Protein AF-A0A161MFW5-F1 (afdb_monomer_lite)

Sequence (127 aa):
MKNCLAMNVCDRYAILRLLCLLSITQDGLLQDELQKLKIQFLHMYGYQHLPLFYKLERSGLCTEQANLITTEVKGSHLANKVVQAVPLPTRRSAFNCFAQKLKLFPYISDDYELKNPKDMGYVFSGS

Secondary structure (DSSP, 8-state):
-HHHHHHT-S-HHHHHHHHHHHHHHTTSB-HHHHHHHHHHHHHHH-GGGHHHHHHHHHTTSS-B---TT----TT----S---S---------HHHHHHHHTT-S----TT--TTS-SSGGGGGTT-

Radius of gyration: 19.3 Å; chains: 1; bounding box: 40×40×56 Å

Structure (mmCIF, N/CA/C/O backbone):
data_AF-A0A161MFW5-F1
#
_entry.id   AF-A0A161MFW5-F1
#
loop_
_atom_site.group_PDB
_atom_site.id
_atom_site.type_symbol
_atom_site.label_atom_id
_atom_site.label_alt_id
_atom_site.label_comp_id
_atom_site.label_asym_id
_atom_site.label_entity_id
_atom_site.label_seq_id
_atom_site.pdbx_PDB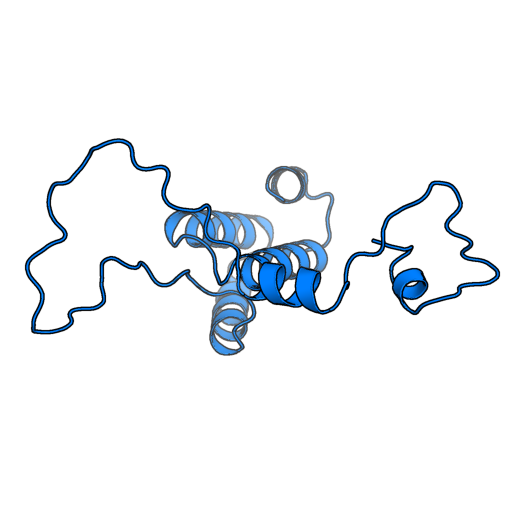_ins_code
_atom_site.Cartn_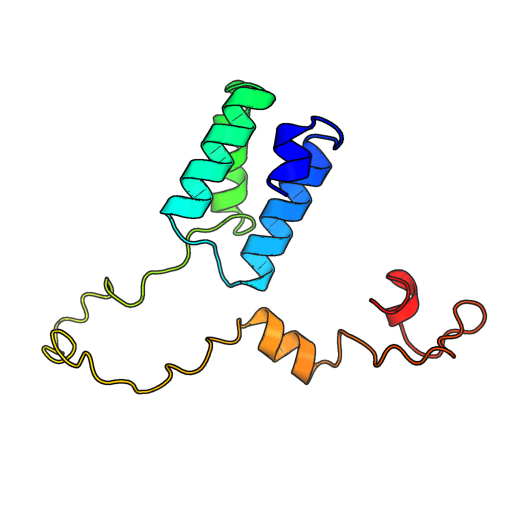x
_atom_site.Cartn_y
_atom_site.Cartn_z
_atom_site.occupancy
_atom_site.B_iso_or_equiv
_atom_site.auth_seq_id
_atom_site.auth_comp_id
_atom_site.auth_asym_id
_atom_site.auth_atom_id
_atom_site.pdbx_PDB_model_num
ATOM 1 N N . MET A 1 1 ? 8.980 7.702 2.830 1.00 57.81 1 MET A N 1
ATOM 2 C CA . MET A 1 1 ? 7.679 8.411 2.888 1.00 57.81 1 MET A CA 1
ATOM 3 C C . MET A 1 1 ? 7.750 9.747 3.628 1.00 57.81 1 MET A C 1
ATOM 5 O O . MET A 1 1 ? 7.474 10.752 2.992 1.00 57.81 1 MET A O 1
ATOM 9 N N . LYS A 1 2 ? 8.157 9.797 4.911 1.00 62.41 2 LYS A N 1
ATOM 10 C CA . LYS A 1 2 ? 8.265 11.058 5.683 1.00 62.41 2 LYS A CA 1
ATOM 11 C C . LYS A 1 2 ? 9.154 12.116 5.001 1.00 62.41 2 LYS A C 1
ATOM 13 O O . LYS A 1 2 ? 8.740 13.257 4.875 1.00 62.41 2 LYS A O 1
ATOM 18 N N . ASN A 1 3 ? 10.303 11.710 4.451 1.00 61.53 3 ASN A N 1
ATOM 19 C CA . ASN A 1 3 ? 11.192 12.617 3.708 1.00 61.53 3 ASN A CA 1
ATOM 20 C C . ASN A 1 3 ? 10.595 13.074 2.363 1.00 61.53 3 ASN A C 1
ATOM 22 O O . ASN A 1 3 ? 10.744 14.227 1.989 1.00 61.53 3 ASN A O 1
ATOM 26 N N . CYS A 1 4 ? 9.859 12.205 1.662 1.00 59.84 4 CYS A N 1
ATOM 27 C CA . CYS A 1 4 ? 9.176 12.566 0.414 1.00 59.84 4 CYS A CA 1
ATOM 28 C C . CYS A 1 4 ? 8.064 13.597 0.648 1.00 59.84 4 CYS A C 1
ATOM 30 O O . CYS A 1 4 ? 7.943 14.550 -0.115 1.00 59.84 4 CYS A O 1
ATOM 32 N N . LEU A 1 5 ? 7.289 13.407 1.725 1.00 60.44 5 LEU A N 1
ATOM 33 C CA . LEU A 1 5 ? 6.281 14.358 2.197 1.00 60.44 5 LEU A CA 1
ATOM 34 C C . LEU A 1 5 ? 6.919 15.685 2.618 1.00 60.44 5 LEU A C 1
ATOM 36 O O . LEU A 1 5 ? 6.394 16.732 2.275 1.00 60.44 5 LEU A O 1
ATOM 40 N N . ALA A 1 6 ? 8.051 15.654 3.325 1.00 60.84 6 ALA A N 1
ATOM 41 C CA . ALA A 1 6 ? 8.725 16.862 3.799 1.00 60.84 6 ALA A CA 1
ATOM 42 C C . ALA A 1 6 ? 9.396 17.669 2.676 1.00 60.84 6 ALA A C 1
ATOM 44 O O . ALA A 1 6 ? 9.455 18.891 2.756 1.00 60.84 6 ALA A O 1
ATOM 45 N N . MET A 1 7 ? 9.897 17.004 1.632 1.00 60.78 7 MET A N 1
ATOM 46 C CA . MET A 1 7 ? 10.634 17.667 0.552 1.00 60.78 7 MET A CA 1
ATOM 47 C C . MET A 1 7 ? 9.759 18.063 -0.649 1.00 60.78 7 MET A C 1
ATOM 49 O O . MET A 1 7 ? 10.268 18.682 -1.576 1.00 60.78 7 MET A O 1
ATOM 53 N N . ASN A 1 8 ? 8.466 17.710 -0.661 1.00 61.94 8 ASN A N 1
ATOM 54 C CA . ASN A 1 8 ? 7.540 17.938 -1.785 1.00 61.94 8 ASN A CA 1
ATOM 55 C C . ASN A 1 8 ? 8.062 17.418 -3.148 1.00 61.94 8 ASN A C 1
ATOM 57 O O . ASN A 1 8 ? 7.701 17.914 -4.210 1.00 61.94 8 ASN A O 1
ATOM 61 N N . VAL A 1 9 ? 8.943 16.413 -3.119 1.00 63.19 9 VAL A N 1
ATOM 62 C CA . VAL A 1 9 ? 9.601 15.862 -4.320 1.00 63.19 9 VAL A CA 1
ATOM 63 C C . VAL A 1 9 ? 8.702 14.845 -5.032 1.00 63.19 9 VAL A C 1
ATOM 65 O O . VAL A 1 9 ? 8.909 14.537 -6.201 1.00 63.19 9 VAL A O 1
ATOM 68 N N . CYS A 1 10 ? 7.694 14.306 -4.341 1.00 66.06 10 CYS A N 1
ATOM 69 C CA . CYS A 1 10 ? 6.831 13.258 -4.873 1.00 66.06 10 CYS A CA 1
ATOM 70 C C . CYS A 1 10 ? 5.417 13.767 -5.154 1.00 66.06 10 CYS A C 1
ATOM 72 O O . CYS A 1 10 ? 4.823 14.474 -4.342 1.00 66.06 10 CYS A O 1
ATOM 74 N N . ASP A 1 11 ? 4.857 13.318 -6.277 1.00 83.94 11 ASP A N 1
ATOM 75 C CA . ASP A 1 11 ? 3.447 13.503 -6.610 1.00 83.94 11 ASP A CA 1
ATOM 76 C C . ASP A 1 11 ? 2.537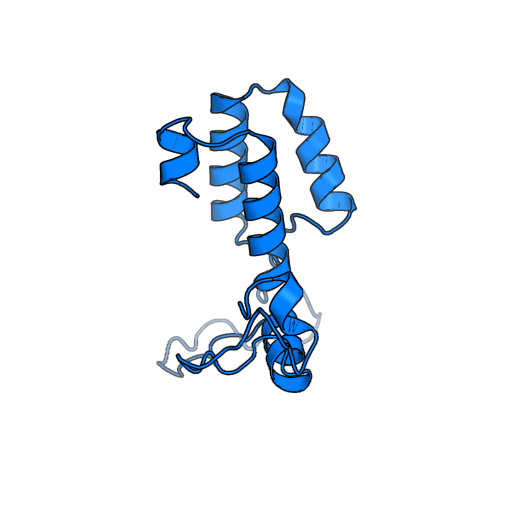 12.970 -5.484 1.00 83.94 11 ASP A C 1
ATOM 78 O O . ASP A 1 11 ? 2.798 11.920 -4.880 1.00 83.94 11 ASP A O 1
ATOM 82 N N . ARG A 1 12 ? 1.431 13.674 -5.222 1.00 86.00 12 ARG A N 1
ATOM 83 C CA . ARG A 1 12 ? 0.450 13.331 -4.180 1.00 86.00 12 ARG A CA 1
ATOM 84 C C . ARG A 1 12 ? -0.049 11.893 -4.323 1.00 86.00 12 ARG A C 1
ATOM 86 O O . ARG A 1 12 ? -0.238 11.197 -3.326 1.00 86.00 12 ARG A O 1
ATOM 93 N N . TYR A 1 13 ? -0.221 11.418 -5.558 1.00 89.69 13 TYR A N 1
ATOM 94 C CA . TYR A 1 13 ? -0.673 10.055 -5.824 1.00 89.69 13 TYR A CA 1
ATOM 95 C C . TYR A 1 13 ? 0.408 9.019 -5.527 1.00 89.69 13 TYR A C 1
ATOM 97 O O . TYR A 1 13 ? 0.083 7.936 -5.045 1.00 89.69 13 TYR A O 1
ATOM 105 N N . ALA A 1 14 ? 1.686 9.339 -5.745 1.00 90.38 14 ALA A N 1
ATOM 106 C CA . ALA A 1 14 ? 2.786 8.457 -5.367 1.00 90.38 14 ALA A CA 1
ATOM 107 C C . ALA A 1 14 ? 2.819 8.251 -3.846 1.00 90.38 14 ALA A C 1
ATOM 109 O O . ALA A 1 14 ? 2.946 7.123 -3.372 1.00 90.38 14 ALA A O 1
ATOM 110 N N . ILE A 1 15 ? 2.608 9.318 -3.075 1.00 90.25 15 ILE A N 1
ATOM 111 C CA . ILE A 1 15 ? 2.547 9.247 -1.611 1.00 90.25 15 ILE A CA 1
ATOM 112 C C . ILE A 1 15 ? 1.350 8.412 -1.151 1.00 90.25 15 ILE A C 1
ATOM 114 O O . ILE A 1 15 ? 1.513 7.538 -0.303 1.00 90.25 15 ILE A O 1
ATOM 118 N N . LEU A 1 16 ? 0.165 8.621 -1.732 1.00 92.06 16 LEU A N 1
ATOM 119 C CA . LEU A 1 16 ? -1.019 7.814 -1.415 1.00 92.06 16 LEU A CA 1
ATOM 120 C C . LEU A 1 16 ? -0.824 6.335 -1.768 1.00 92.06 16 LEU A C 1
ATOM 122 O O . LEU A 1 16 ? -1.226 5.468 -0.997 1.00 92.06 16 LEU A O 1
ATOM 126 N N . ARG A 1 17 ? -0.178 6.028 -2.897 1.00 93.31 17 ARG A N 1
ATOM 127 C CA . ARG A 1 17 ? 0.141 4.646 -3.290 1.00 93.31 17 ARG A CA 1
ATOM 128 C C . ARG A 1 17 ? 1.107 3.994 -2.310 1.00 93.31 17 ARG A C 1
ATOM 130 O O . ARG A 1 17 ? 0.861 2.865 -1.904 1.00 93.31 17 ARG A O 1
ATOM 137 N N . LEU A 1 18 ? 2.156 4.704 -1.895 1.00 91.62 18 LEU A N 1
ATOM 138 C CA . LEU A 1 18 ? 3.098 4.220 -0.882 1.00 91.62 18 LEU A CA 1
ATOM 139 C C . LEU A 1 18 ? 2.413 3.994 0.466 1.00 91.62 18 LEU A C 1
ATOM 141 O O . LEU A 1 18 ? 2.687 2.996 1.125 1.00 91.62 18 LEU A O 1
ATOM 145 N N . LEU A 1 19 ? 1.498 4.886 0.849 1.00 92.00 19 LEU A N 1
ATOM 146 C CA . LEU A 1 19 ? 0.691 4.728 2.053 1.00 92.00 19 LEU A CA 1
ATOM 147 C C . LEU A 1 19 ? -0.151 3.453 2.005 1.00 92.00 19 LEU A C 1
ATOM 149 O O . LEU A 1 19 ? -0.106 2.641 2.926 1.00 92.00 19 LEU A O 1
ATOM 153 N N . CYS A 1 20 ? -0.905 3.274 0.922 1.00 94.50 20 CYS A N 1
ATOM 154 C CA . CYS A 1 20 ? -1.780 2.118 0.775 1.00 94.50 20 CYS A CA 1
ATOM 155 C C . CYS A 1 20 ? -0.969 0.820 0.703 1.00 94.50 20 CYS A C 1
ATOM 157 O O . CYS A 1 20 ? -1.314 -0.160 1.352 1.00 94.50 20 CYS A O 1
ATOM 159 N N . LEU A 1 21 ? 0.151 0.823 -0.026 1.00 93.19 21 LEU A N 1
ATOM 160 C CA . LEU A 1 21 ? 1.059 -0.319 -0.097 1.00 93.19 21 LEU A CA 1
ATOM 161 C C . LEU A 1 21 ? 1.600 -0.689 1.291 1.00 93.19 21 LEU A C 1
ATOM 163 O O . LEU A 1 21 ? 1.583 -1.860 1.662 1.00 93.19 21 LEU A O 1
ATOM 167 N N . LEU A 1 22 ? 2.031 0.296 2.082 1.00 91.31 22 LEU A N 1
ATOM 168 C CA . LEU A 1 22 ? 2.489 0.060 3.450 1.00 91.31 22 LEU A CA 1
ATOM 169 C C . LEU A 1 22 ? 1.376 -0.545 4.317 1.00 91.31 22 LEU A C 1
ATOM 171 O O . LEU A 1 22 ? 1.601 -1.550 4.981 1.00 91.31 22 LEU A O 1
ATOM 175 N N . SER A 1 23 ? 0.168 0.020 4.260 1.00 92.75 23 SER A N 1
ATOM 176 C CA . SER A 1 23 ? -0.984 -0.485 5.014 1.00 92.75 23 SER A CA 1
ATOM 177 C C . SER A 1 23 ? -1.333 -1.928 4.628 1.00 92.75 23 SER A C 1
ATOM 179 O O . SER A 1 23 ? -1.465 -2.779 5.503 1.00 92.75 23 SER A O 1
ATOM 181 N N . ILE A 1 24 ? -1.397 -2.243 3.332 1.00 92.06 24 ILE A N 1
ATOM 182 C CA . ILE A 1 24 ? -1.705 -3.594 2.833 1.00 92.06 24 ILE A CA 1
ATOM 183 C C . ILE A 1 24 ? -0.626 -4.602 3.243 1.00 92.06 24 ILE A C 1
ATOM 185 O O . ILE A 1 24 ? -0.936 -5.711 3.671 1.00 92.06 24 ILE A O 1
ATOM 189 N N . THR A 1 25 ? 0.650 -4.232 3.136 1.00 91.06 25 THR A N 1
ATOM 190 C CA . THR A 1 25 ? 1.761 -5.142 3.451 1.00 91.06 25 THR A CA 1
ATOM 191 C C . THR A 1 25 ? 1.939 -5.392 4.950 1.00 91.06 25 THR A C 1
ATOM 193 O O . THR A 1 25 ? 2.616 -6.355 5.310 1.00 91.06 25 THR A O 1
ATOM 196 N N . GLN A 1 26 ? 1.329 -4.582 5.823 1.00 89.56 26 GLN A N 1
ATOM 197 C CA . GLN A 1 26 ? 1.448 -4.662 7.288 1.00 89.56 26 GLN A CA 1
ATOM 198 C C . GLN A 1 26 ? 0.142 -5.040 8.015 1.00 89.56 26 GLN A C 1
ATOM 200 O O . GLN A 1 26 ? 0.112 -5.061 9.246 1.00 89.56 26 GLN A O 1
ATOM 205 N N . ASP A 1 27 ? -0.914 -5.398 7.276 1.00 89.88 27 ASP A N 1
ATOM 206 C CA . ASP A 1 27 ? -2.265 -5.637 7.811 1.00 89.88 27 ASP A CA 1
ATOM 207 C C . ASP A 1 27 ? -2.813 -4.428 8.603 1.00 89.88 27 ASP A C 1
ATOM 209 O O . ASP A 1 27 ? -3.364 -4.568 9.700 1.00 89.88 27 ASP A O 1
ATOM 213 N N . GLY A 1 28 ? -2.624 -3.230 8.050 1.00 90.12 28 GLY A N 1
ATOM 214 C CA . GLY A 1 28 ? -2.993 -1.955 8.660 1.00 90.12 28 GLY A CA 1
ATOM 215 C C . GLY A 1 28 ? -1.814 -1.217 9.300 1.00 90.12 28 GLY A C 1
ATOM 216 O O . GLY A 1 28 ? -0.719 -1.752 9.454 1.00 90.12 28 GLY A O 1
ATOM 217 N N . LEU A 1 29 ? -2.047 0.045 9.662 1.00 89.75 29 LEU A N 1
ATOM 218 C CA . LEU A 1 29 ? -1.086 0.914 10.349 1.00 89.75 29 LEU A CA 1
ATOM 219 C C . LEU A 1 29 ? -1.525 1.190 11.784 1.00 89.75 29 LEU A C 1
ATOM 221 O O . LEU A 1 29 ? -2.719 1.234 12.074 1.00 89.75 29 LEU A O 1
ATOM 225 N N . LEU A 1 30 ? -0.570 1.447 12.676 1.00 89.81 30 LEU A N 1
ATOM 226 C CA . LEU A 1 30 ? -0.887 1.920 14.022 1.00 89.81 30 LEU A CA 1
ATOM 227 C C . LEU A 1 30 ? -1.676 3.234 13.944 1.00 89.81 30 LEU A C 1
ATOM 229 O O . LEU A 1 30 ? -1.336 4.119 13.155 1.00 89.81 30 LEU A O 1
ATOM 233 N N . GLN A 1 31 ? -2.703 3.371 14.785 1.00 87.88 31 GLN A N 1
ATOM 234 C CA . GLN A 1 31 ? -3.603 4.530 14.794 1.00 87.88 31 GLN A CA 1
ATOM 235 C C . GLN A 1 31 ? -2.829 5.858 14.854 1.00 87.88 31 GLN A C 1
ATOM 237 O O . GLN A 1 31 ? -3.038 6.740 14.020 1.00 87.88 31 GLN A O 1
ATOM 242 N N . ASP A 1 32 ? -1.860 5.972 15.764 1.00 88.50 32 ASP A N 1
ATOM 243 C CA . ASP A 1 32 ? -1.025 7.170 15.909 1.00 88.50 32 ASP A CA 1
ATOM 244 C C . ASP A 1 32 ? -0.213 7.495 14.651 1.00 88.50 32 ASP A C 1
ATOM 246 O O . ASP A 1 32 ? -0.043 8.663 14.293 1.00 88.50 32 ASP A O 1
ATOM 250 N N . GLU A 1 33 ? 0.323 6.476 13.980 1.00 89.12 33 GLU A N 1
ATOM 251 C CA . GLU A 1 33 ? 1.114 6.665 12.765 1.00 89.12 33 GLU A CA 1
ATOM 252 C C . GLU A 1 33 ? 0.232 7.087 11.597 1.00 89.12 33 GLU A C 1
ATOM 254 O O . GLU A 1 33 ? 0.577 8.029 10.878 1.00 89.12 33 GLU A O 1
ATOM 259 N N . LEU A 1 34 ? -0.927 6.445 11.446 1.00 90.12 34 LEU A N 1
ATOM 260 C CA . LEU A 1 34 ? -1.884 6.776 10.402 1.00 90.12 34 LEU A CA 1
ATOM 261 C C . LEU A 1 34 ? -2.402 8.208 10.558 1.00 90.12 34 LEU A C 1
ATOM 263 O O . LEU A 1 34 ? -2.421 8.957 9.581 1.00 90.12 34 LEU A O 1
ATOM 267 N N . GLN A 1 35 ? -2.782 8.612 11.772 1.00 92.56 35 GLN A N 1
ATOM 268 C CA . GLN A 1 35 ? -3.269 9.967 12.040 1.00 92.56 35 GLN A CA 1
ATOM 269 C C . GLN A 1 35 ? -2.192 11.018 11.761 1.00 92.56 35 GLN A C 1
ATOM 271 O O . GLN A 1 35 ? -2.452 11.982 11.040 1.00 92.56 35 GLN A O 1
ATOM 276 N N . LYS A 1 36 ? -0.953 10.808 12.231 1.00 91.88 36 LYS A N 1
ATOM 277 C CA . LYS A 1 36 ? 0.174 11.715 11.937 1.00 91.88 36 LYS A CA 1
ATOM 278 C C . LYS A 1 36 ? 0.382 11.891 10.436 1.00 91.88 36 LYS A C 1
ATOM 280 O O . LYS A 1 36 ? 0.576 13.007 9.961 1.00 91.88 36 LYS A O 1
ATOM 285 N N . LEU A 1 37 ? 0.323 10.801 9.683 1.00 90.69 37 LEU A N 1
ATOM 286 C CA . LEU A 1 37 ? 0.576 10.809 8.249 1.00 90.69 37 LEU A CA 1
ATOM 287 C C . LEU A 1 37 ? -0.572 11.437 7.446 1.00 90.69 37 LEU A C 1
ATOM 289 O O . LEU A 1 37 ? -0.313 12.181 6.501 1.00 90.69 37 LEU A O 1
ATOM 293 N N . LYS A 1 38 ? -1.827 11.197 7.849 1.00 92.12 38 LYS A N 1
ATOM 294 C CA . LYS A 1 38 ? -3.016 11.880 7.311 1.00 92.12 38 LYS A CA 1
ATOM 295 C C . LYS A 1 38 ? -2.913 13.384 7.510 1.00 92.12 38 LYS A C 1
ATOM 297 O O . LYS A 1 38 ? -3.047 14.133 6.548 1.00 92.12 38 LYS A O 1
ATOM 302 N N . ILE A 1 39 ? -2.625 13.814 8.737 1.00 93.44 39 ILE A N 1
ATOM 303 C CA . ILE A 1 39 ? -2.455 15.227 9.087 1.00 93.44 39 ILE A CA 1
ATOM 304 C C . ILE A 1 39 ? -1.357 15.842 8.212 1.00 93.44 39 ILE A C 1
ATOM 306 O O . ILE A 1 39 ? -1.612 16.828 7.527 1.00 93.44 39 ILE A O 1
ATOM 310 N N . GLN A 1 40 ? -0.175 15.223 8.134 1.00 91.69 40 GLN A N 1
ATOM 311 C CA . GLN A 1 40 ? 0.917 15.706 7.278 1.00 91.69 40 GLN A CA 1
ATOM 312 C C . GLN A 1 40 ? 0.515 15.822 5.801 1.00 91.69 40 GLN A C 1
ATOM 314 O O . GLN A 1 40 ? 0.821 16.827 5.161 1.00 91.69 40 GLN A O 1
ATOM 319 N N . PHE A 1 41 ? -0.202 14.833 5.261 1.00 92.19 41 PHE A N 1
ATOM 320 C CA . PHE A 1 41 ? -0.689 14.875 3.883 1.00 92.19 41 PHE A CA 1
ATOM 321 C C . PHE A 1 41 ? -1.687 16.020 3.659 1.00 92.19 41 PHE A C 1
ATOM 323 O O . PHE A 1 41 ? -1.574 16.744 2.672 1.00 92.19 41 PHE A O 1
ATOM 330 N N . LEU A 1 42 ? -2.650 16.210 4.567 1.00 92.94 42 LEU A N 1
ATOM 331 C CA . LEU A 1 42 ? -3.670 17.260 4.460 1.00 92.94 42 LEU A CA 1
ATOM 332 C C . LEU A 1 42 ? -3.072 18.660 4.630 1.00 92.94 42 LEU A C 1
ATOM 334 O O . LEU A 1 42 ? -3.481 19.577 3.924 1.00 92.94 42 LEU A O 1
ATOM 338 N N . HIS A 1 43 ? -2.078 18.823 5.505 1.00 91.12 43 HIS A N 1
ATOM 339 C CA . HIS A 1 43 ? -1.343 20.082 5.632 1.00 91.12 43 HIS A CA 1
ATOM 340 C C . HIS A 1 43 ? -0.564 20.437 4.363 1.00 91.12 43 HIS A C 1
ATOM 342 O O . HIS A 1 43 ? -0.491 21.612 4.022 1.00 91.12 43 HIS A O 1
ATOM 348 N N . MET A 1 44 ? -0.004 19.445 3.663 1.00 89.62 44 MET A N 1
ATOM 349 C CA . MET A 1 44 ? 0.781 19.678 2.447 1.00 89.62 44 MET A CA 1
ATOM 350 C C . MET A 1 44 ? -0.095 19.883 1.202 1.00 89.62 44 MET A C 1
ATOM 352 O O . MET A 1 44 ? 0.148 20.793 0.416 1.00 89.62 44 MET A O 1
ATOM 356 N N . TYR A 1 45 ? -1.112 19.040 1.003 1.00 90.00 45 TYR A N 1
ATOM 357 C CA . TYR A 1 45 ? -1.900 19.001 -0.238 1.00 90.00 45 TYR A CA 1
ATOM 358 C C . TYR A 1 45 ? -3.299 19.610 -0.114 1.00 90.00 45 TYR A C 1
ATOM 360 O O . TYR A 1 45 ? -3.981 19.775 -1.124 1.00 90.00 45 TYR A O 1
ATOM 368 N N . GLY A 1 46 ? -3.731 19.959 1.097 1.00 91.75 46 GLY A N 1
ATOM 369 C CA . GLY A 1 46 ? -5.009 20.602 1.382 1.00 91.75 46 GLY A CA 1
ATOM 370 C C . GLY A 1 46 ? -6.081 19.659 1.937 1.00 91.75 46 GLY A C 1
ATOM 371 O O . GLY A 1 46 ? -6.147 18.461 1.636 1.00 91.75 46 GLY A O 1
ATOM 372 N N . TYR A 1 47 ? -6.968 20.236 2.748 1.00 95.12 47 TYR A N 1
ATOM 373 C CA . TYR A 1 47 ? -8.012 19.520 3.486 1.00 95.12 47 TYR A CA 1
ATOM 374 C C . TYR A 1 47 ? -9.174 19.027 2.612 1.00 95.12 47 TYR A C 1
ATOM 376 O O . TYR A 1 47 ? -9.952 18.179 3.053 1.00 95.12 47 TYR A O 1
ATOM 384 N N . GLN A 1 48 ? -9.260 19.448 1.343 1.00 94.50 48 GLN A N 1
ATOM 385 C CA . GLN A 1 48 ? -10.225 18.896 0.383 1.00 94.50 48 GLN A CA 1
ATOM 386 C C . GLN A 1 48 ? -10.050 17.385 0.150 1.00 94.50 48 GLN A C 1
ATOM 388 O O . GLN A 1 48 ? -10.949 16.726 -0.366 1.00 94.50 48 GLN A O 1
ATOM 393 N N . HIS A 1 49 ? -8.902 16.819 0.537 1.00 93.69 49 HIS A N 1
ATOM 394 C CA . HIS A 1 49 ? -8.614 15.390 0.447 1.00 93.69 49 HIS A CA 1
ATOM 395 C C . HIS A 1 49 ? -9.099 14.579 1.661 1.00 93.69 49 HIS A C 1
ATOM 397 O O . HIS A 1 49 ? -8.907 13.366 1.697 1.00 93.69 49 HIS A O 1
ATOM 403 N N . LEU A 1 50 ? -9.786 15.182 2.633 1.00 94.12 50 LEU A N 1
ATOM 404 C CA . LEU A 1 50 ? -10.353 14.439 3.764 1.00 94.12 50 LEU A CA 1
ATOM 405 C C . LEU A 1 50 ? -11.347 13.330 3.331 1.00 94.12 50 LEU A C 1
ATOM 407 O O . LEU A 1 50 ? -11.197 12.195 3.790 1.00 94.12 50 LEU A O 1
ATOM 411 N N . PRO A 1 51 ? -12.283 13.559 2.379 1.00 95.69 51 PRO A N 1
ATOM 412 C CA . PRO A 1 51 ? -13.174 12.501 1.889 1.00 95.69 51 PRO A CA 1
ATOM 413 C C . PRO A 1 51 ? -12.444 11.378 1.138 1.00 95.69 51 PRO A C 1
ATOM 415 O O . PRO A 1 51 ? -12.971 10.273 1.017 1.00 95.69 51 PRO A O 1
ATOM 418 N N . LEU A 1 52 ? -11.242 11.642 0.612 1.00 94.69 52 LEU A N 1
ATOM 419 C CA . LEU A 1 52 ? -10.422 10.623 -0.043 1.00 94.69 52 LEU A CA 1
ATOM 420 C C . LEU A 1 52 ? -9.930 9.591 0.973 1.00 94.69 52 LEU A C 1
ATOM 422 O O . LEU A 1 52 ? -10.043 8.400 0.706 1.00 94.69 52 LEU A O 1
ATOM 426 N N . PHE A 1 53 ? -9.457 10.025 2.145 1.00 93.94 53 PHE A N 1
ATOM 427 C CA . PHE A 1 53 ? -9.042 9.101 3.204 1.00 93.94 53 PHE A CA 1
ATOM 428 C C . PHE A 1 53 ? -10.194 8.225 3.684 1.00 93.94 53 PHE A C 1
ATOM 430 O O . PHE A 1 53 ? -10.032 7.012 3.771 1.00 93.94 53 PHE A O 1
ATOM 437 N N . TYR A 1 54 ? -11.382 8.807 3.851 1.00 93.75 54 TYR A N 1
ATOM 438 C CA . TYR A 1 54 ? -12.584 8.038 4.167 1.00 93.75 54 TYR A CA 1
ATOM 439 C C . TYR A 1 54 ? -12.883 6.953 3.114 1.00 93.75 54 TYR A C 1
ATOM 441 O O . TYR A 1 54 ? -13.213 5.816 3.454 1.00 93.75 54 TYR A O 1
ATOM 449 N N . LYS A 1 55 ? -12.738 7.267 1.818 1.00 95.38 55 LYS A N 1
ATOM 450 C CA . LYS A 1 55 ? -12.917 6.279 0.739 1.00 95.38 55 LYS A CA 1
ATOM 451 C C . LYS A 1 55 ? -11.842 5.186 0.762 1.00 95.38 55 LYS A C 1
ATOM 453 O O . LYS A 1 55 ? -12.189 4.026 0.569 1.00 95.38 55 LYS A O 1
ATOM 458 N N . LEU A 1 56 ? -10.579 5.542 1.010 1.00 94.56 56 LEU A N 1
ATOM 459 C CA . LEU A 1 56 ? -9.457 4.594 1.083 1.00 94.56 56 LEU A CA 1
ATOM 460 C C . LEU A 1 56 ? -9.579 3.629 2.269 1.00 94.56 56 LEU A C 1
ATOM 462 O O . LEU A 1 56 ? -9.246 2.451 2.141 1.00 94.56 56 LEU A O 1
ATOM 466 N N . GLU A 1 57 ? -10.078 4.113 3.404 1.00 92.56 57 GLU A N 1
ATOM 467 C CA . GLU A 1 57 ? -10.389 3.283 4.571 1.00 92.56 57 GLU A CA 1
ATOM 468 C C . GLU A 1 57 ? -11.508 2.297 4.259 1.00 92.56 57 GLU A C 1
ATOM 470 O O . GLU A 1 57 ? -11.361 1.094 4.468 1.00 92.56 57 GLU A O 1
ATOM 475 N N . ARG A 1 58 ? -12.610 2.784 3.676 1.00 93.38 58 ARG A N 1
ATOM 476 C CA . ARG A 1 58 ? -13.751 1.935 3.314 1.00 93.38 58 ARG A CA 1
ATOM 477 C C . ARG A 1 58 ? -13.440 0.903 2.240 1.00 93.38 58 ARG A C 1
ATOM 479 O O . ARG A 1 58 ? -14.098 -0.132 2.213 1.00 93.38 58 ARG A O 1
ATOM 486 N N . SER A 1 59 ? -12.477 1.167 1.361 1.00 94.31 59 SER A N 1
ATOM 487 C CA . SER A 1 59 ? -12.012 0.190 0.374 1.00 94.31 59 SER A CA 1
ATOM 488 C C . SER A 1 59 ? -10.951 -0.768 0.922 1.00 94.31 59 SER A C 1
ATOM 490 O O . SER A 1 59 ? -10.465 -1.609 0.172 1.00 94.31 59 SER A O 1
ATOM 492 N N . GLY A 1 60 ? -10.551 -0.635 2.191 1.00 91.56 60 GLY A N 1
ATOM 493 C CA . GLY A 1 60 ? -9.532 -1.478 2.816 1.00 91.56 60 GLY A CA 1
ATOM 494 C C . GLY A 1 60 ? -8.098 -1.187 2.363 1.00 91.56 60 GLY A C 1
ATOM 495 O O . GLY A 1 60 ? -7.193 -1.946 2.695 1.00 91.56 60 GLY A O 1
ATOM 496 N N . LEU A 1 61 ? -7.867 -0.102 1.615 1.00 92.56 61 LEU A N 1
ATOM 497 C CA . LEU A 1 61 ? -6.540 0.250 1.093 1.00 92.56 61 LEU A CA 1
ATOM 498 C C . LEU A 1 61 ? -5.664 0.942 2.139 1.00 92.56 61 LEU A C 1
ATOM 500 O O . LEU A 1 61 ? -4.443 0.867 2.062 1.00 92.56 61 LEU A O 1
ATOM 504 N N . CYS A 1 62 ? -6.279 1.641 3.092 1.00 91.81 62 CYS A N 1
ATOM 505 C CA . CYS A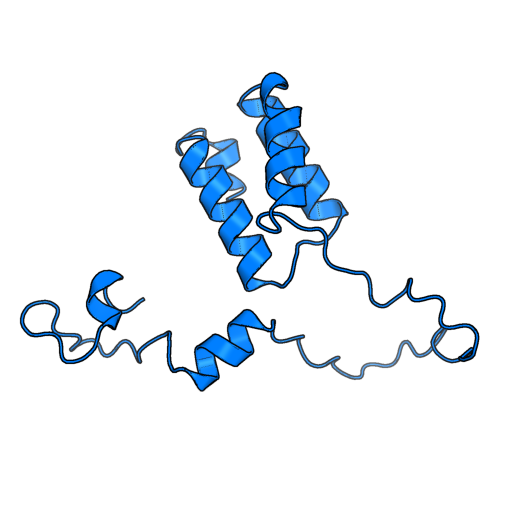 1 62 ? -5.583 2.348 4.157 1.00 91.81 62 CYS A CA 1
ATOM 506 C C . CYS A 1 62 ? -6.342 2.138 5.465 1.00 91.81 62 CYS A C 1
ATOM 508 O O . CYS A 1 62 ? -7.316 2.832 5.730 1.00 91.81 62 CYS A O 1
ATOM 510 N N . THR A 1 63 ? -5.945 1.138 6.243 1.00 89.94 63 THR A N 1
ATOM 511 C CA . THR A 1 63 ? -6.674 0.693 7.438 1.00 89.94 63 THR A CA 1
ATOM 512 C C . THR A 1 63 ? -5.857 0.885 8.706 1.00 89.94 63 THR A C 1
ATOM 514 O O . THR A 1 63 ? -4.623 0.850 8.686 1.00 89.94 63 THR A O 1
ATOM 517 N N . GLU A 1 64 ? -6.557 1.096 9.819 1.00 88.62 64 GLU A N 1
ATOM 518 C CA . GLU A 1 64 ? -5.962 1.017 11.150 1.00 88.62 64 GLU A CA 1
ATOM 519 C C . GLU A 1 64 ? -5.792 -0.453 11.535 1.00 88.62 64 GLU A C 1
ATOM 521 O O . GLU A 1 64 ? -6.671 -1.286 11.301 1.00 88.62 64 GLU A O 1
ATOM 526 N N . GLN A 1 65 ? -4.640 -0.782 12.107 1.00 86.19 65 GLN A N 1
ATOM 527 C CA . GLN A 1 65 ? -4.362 -2.120 12.593 1.00 86.19 65 GLN A CA 1
ATOM 528 C C . GLN A 1 65 ? -5.281 -2.409 13.784 1.00 86.19 65 GLN A C 1
ATOM 530 O O . GLN A 1 65 ? -5.337 -1.637 14.740 1.00 86.19 65 GLN A O 1
ATOM 535 N N . ALA A 1 66 ? -5.996 -3.535 13.740 1.00 73.00 66 ALA A N 1
ATOM 536 C CA . ALA A 1 66 ? -6.799 -3.973 14.873 1.00 73.00 66 ALA A CA 1
ATOM 537 C C . ALA A 1 66 ? -5.878 -4.210 16.081 1.00 73.00 66 ALA A C 1
ATOM 539 O O . ALA A 1 66 ? -5.039 -5.117 16.067 1.00 73.00 66 ALA A O 1
ATOM 540 N N . ASN A 1 67 ? -6.020 -3.383 17.119 1.00 60.34 67 ASN A N 1
ATOM 541 C CA . ASN A 1 67 ? -5.317 -3.587 18.376 1.00 60.34 67 ASN A CA 1
ATOM 542 C C . ASN A 1 67 ? -5.800 -4.906 18.988 1.00 60.34 67 ASN A C 1
ATOM 544 O O . ASN A 1 67 ? -6.974 -5.055 19.315 1.00 60.34 67 ASN A O 1
ATOM 548 N N . LEU A 1 68 ? -4.883 -5.850 19.212 1.00 55.28 68 LEU A N 1
ATOM 549 C CA . LEU A 1 68 ? -5.159 -7.132 19.883 1.00 55.28 68 LEU A CA 1
ATOM 550 C C . LEU A 1 68 ? -5.612 -6.973 21.354 1.00 55.28 68 LEU A C 1
ATOM 552 O O . LEU A 1 68 ? -5.800 -7.963 22.051 1.00 55.28 68 LEU A O 1
ATOM 556 N N . ILE A 1 69 ? -5.771 -5.736 21.834 1.00 51.81 69 ILE A N 1
ATOM 557 C CA . ILE A 1 69 ? -6.109 -5.392 23.219 1.00 51.81 69 ILE A CA 1
ATOM 558 C C . ILE A 1 69 ? -7.617 -5.102 23.383 1.00 51.81 69 ILE A C 1
ATOM 560 O O . ILE A 1 69 ? -8.112 -5.124 24.504 1.00 51.81 69 ILE A O 1
ATOM 564 N N . THR A 1 70 ? -8.384 -4.887 22.304 1.00 43.59 70 THR A N 1
ATOM 565 C CA . THR A 1 70 ? -9.797 -4.451 22.397 1.00 43.59 70 THR A CA 1
ATOM 566 C C . THR A 1 70 ? -10.827 -5.436 21.847 1.00 43.59 70 THR A C 1
ATOM 568 O O . THR A 1 70 ? -11.989 -5.077 21.662 1.00 43.59 70 THR A O 1
ATOM 571 N N . THR A 1 71 ? -10.475 -6.707 21.645 1.00 40.22 71 THR A N 1
ATOM 572 C CA . THR A 1 71 ? -11.510 -7.748 21.624 1.00 40.22 71 THR A CA 1
ATOM 573 C C . THR A 1 71 ? -11.924 -8.046 23.054 1.00 40.22 71 THR A C 1
ATOM 575 O O . THR A 1 71 ? -11.324 -8.877 23.734 1.00 40.22 71 THR A O 1
ATOM 578 N N . GLU A 1 72 ? -12.979 -7.367 23.493 1.00 39.94 72 GLU A N 1
ATOM 579 C CA . GLU A 1 72 ? -13.794 -7.754 24.638 1.00 39.94 72 GLU A CA 1
ATOM 580 C C . GLU A 1 72 ? -14.504 -9.079 24.324 1.00 39.94 72 GLU A C 1
ATOM 582 O O . GLU A 1 72 ? -15.714 -9.159 24.117 1.00 39.94 72 GLU A O 1
ATOM 587 N N . VAL A 1 73 ? -13.731 -10.163 24.264 1.00 41.16 73 VAL A N 1
ATOM 588 C CA . VAL A 1 73 ? -14.263 -11.496 24.512 1.00 41.16 73 VAL A CA 1
ATOM 589 C C . VAL A 1 73 ? -14.667 -11.502 25.979 1.00 41.16 73 VAL A C 1
ATOM 591 O O . VAL A 1 73 ? -13.826 -11.563 26.877 1.00 41.16 73 VAL A O 1
ATOM 594 N N . LYS A 1 74 ? -15.978 -11.400 26.219 1.00 43.28 74 LYS A N 1
ATOM 595 C CA . LYS A 1 74 ? -16.610 -11.797 27.479 1.00 43.28 74 LYS A CA 1
ATOM 596 C C . LYS A 1 74 ? -16.131 -13.216 27.813 1.00 43.28 74 LYS A C 1
ATOM 598 O O . LYS A 1 74 ? -16.708 -14.177 27.316 1.00 43.28 74 LYS A O 1
ATOM 603 N N . GLY A 1 75 ? -15.060 -13.356 28.598 1.00 39.91 75 GLY A N 1
ATOM 604 C CA . GLY A 1 75 ? -14.618 -14.672 29.065 1.00 39.91 75 GLY A CA 1
ATOM 605 C C . GLY A 1 75 ? -13.143 -14.905 29.391 1.00 39.91 75 GLY A C 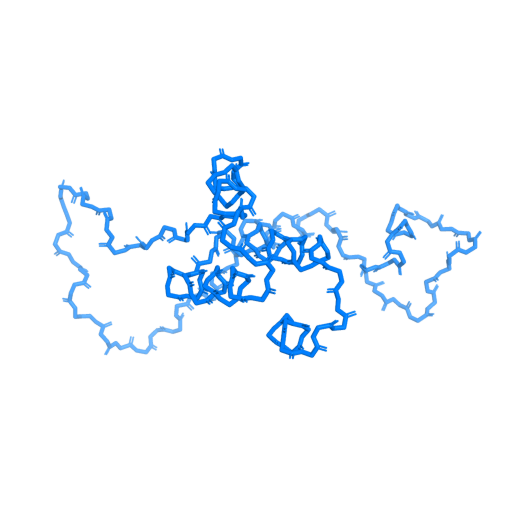1
ATOM 606 O O . GLY A 1 75 ? -12.840 -16.009 29.827 1.00 39.91 75 GLY A O 1
ATOM 607 N N . SER A 1 76 ? -12.213 -13.955 29.243 1.00 38.69 76 SER A N 1
ATOM 608 C CA . SER A 1 76 ? -10.800 -14.256 29.555 1.00 38.69 76 SER A CA 1
ATOM 609 C C . SER A 1 76 ? -10.052 -13.107 30.229 1.00 38.69 76 SER A C 1
ATOM 611 O O . SER A 1 76 ? -9.347 -12.323 29.598 1.00 38.69 76 SER A O 1
ATOM 613 N N . HIS A 1 77 ? -10.166 -13.047 31.555 1.00 48.44 77 HIS A N 1
ATOM 614 C CA . HIS A 1 77 ? -9.295 -12.268 32.433 1.00 48.44 77 HIS A CA 1
ATOM 615 C C . HIS A 1 77 ? -7.883 -12.877 32.507 1.00 48.44 77 HIS A C 1
ATOM 617 O O . HIS A 1 77 ? -7.588 -13.509 33.508 1.00 48.44 77 HIS A O 1
ATOM 623 N N . LEU A 1 78 ? -6.998 -12.724 31.512 1.00 49.75 78 LEU A N 1
ATOM 624 C CA . LEU A 1 78 ? -5.594 -13.185 31.654 1.00 49.75 78 LEU A CA 1
ATOM 625 C C . LEU A 1 78 ? -4.539 -12.416 30.822 1.00 49.75 78 LEU A C 1
ATOM 627 O O . LEU A 1 78 ? -3.560 -13.011 30.387 1.00 49.75 78 LEU A O 1
ATOM 631 N N . ALA A 1 79 ? -4.662 -11.102 30.600 1.00 48.78 79 ALA A N 1
ATOM 632 C CA . ALA A 1 79 ? -3.616 -10.387 29.839 1.00 48.78 79 ALA A CA 1
ATOM 633 C C . ALA A 1 79 ? -3.138 -9.052 30.425 1.00 48.78 79 ALA A C 1
ATOM 635 O O . ALA A 1 79 ? -2.347 -8.356 29.796 1.00 48.78 79 ALA A O 1
ATOM 636 N N . ASN A 1 80 ? -3.536 -8.712 31.653 1.00 48.41 80 ASN A N 1
ATOM 637 C CA . ASN A 1 80 ? -2.900 -7.619 32.383 1.00 48.41 80 ASN A CA 1
ATOM 638 C C . ASN A 1 80 ? -1.823 -8.201 33.306 1.00 48.41 80 ASN A C 1
ATOM 640 O O . ASN A 1 80 ? -2.149 -8.881 34.273 1.00 48.41 80 ASN A O 1
ATOM 644 N N . LYS A 1 81 ? -0.556 -7.878 33.006 1.00 51.78 81 LYS A N 1
ATOM 645 C CA . LYS A 1 81 ? 0.687 -8.213 33.737 1.00 51.78 81 LYS A CA 1
ATOM 646 C C . LYS A 1 81 ? 1.341 -9.576 33.465 1.00 51.78 81 LYS A C 1
ATOM 648 O O . LYS A 1 81 ? 1.525 -10.363 34.385 1.00 51.78 81 LYS A O 1
ATOM 653 N N . VAL A 1 82 ? 1.907 -9.750 32.270 1.00 43.31 82 VAL A N 1
ATOM 654 C CA . VAL A 1 82 ? 3.225 -10.408 32.158 1.00 43.31 82 VAL A CA 1
ATOM 655 C C . VAL A 1 82 ? 4.111 -9.580 31.227 1.00 43.31 82 VAL A C 1
ATOM 657 O O . VAL A 1 82 ? 4.230 -9.829 30.034 1.00 43.31 82 VAL A O 1
ATOM 660 N N . VAL A 1 83 ? 4.731 -8.548 31.804 1.00 43.22 83 VAL A N 1
ATOM 661 C CA . VAL A 1 83 ? 5.939 -7.913 31.263 1.00 43.22 83 VAL A CA 1
ATOM 662 C C . VAL A 1 83 ? 7.102 -8.830 31.638 1.00 43.22 83 VAL A C 1
ATOM 664 O O . VAL A 1 83 ? 7.795 -8.602 32.622 1.00 43.22 83 VAL A O 1
ATOM 667 N N . GLN A 1 84 ? 7.274 -9.925 30.907 1.00 39.66 84 GLN A N 1
ATOM 668 C CA . GLN A 1 84 ? 8.518 -10.688 30.909 1.00 39.66 84 GLN A CA 1
ATOM 669 C C . GLN A 1 84 ? 8.791 -11.139 29.483 1.00 39.66 84 GLN A C 1
ATOM 671 O O . GLN A 1 84 ? 8.107 -12.014 28.972 1.00 39.66 84 GLN A O 1
ATOM 676 N N . ALA A 1 85 ? 9.747 -10.444 28.863 1.00 48.66 85 ALA A N 1
ATOM 677 C CA . ALA A 1 85 ? 10.729 -10.862 27.860 1.00 48.66 85 ALA A CA 1
ATOM 678 C C . ALA A 1 85 ? 10.532 -12.192 27.096 1.00 48.66 85 ALA A C 1
ATOM 680 O O . ALA A 1 85 ? 11.498 -12.912 26.856 1.00 48.66 85 ALA A O 1
ATOM 681 N N . VAL A 1 86 ? 9.323 -12.507 26.640 1.00 46.41 86 VAL A N 1
ATOM 682 C CA . VAL A 1 86 ? 9.131 -13.421 25.518 1.00 46.41 86 VAL A CA 1
ATOM 683 C C . VAL A 1 86 ? 9.197 -12.542 24.274 1.00 46.41 86 VAL A C 1
ATOM 685 O O . VAL A 1 86 ? 8.396 -11.608 24.176 1.00 46.41 86 VAL A O 1
ATOM 688 N N . PRO A 1 87 ? 10.137 -12.761 23.338 1.00 44.47 87 PRO A N 1
ATOM 689 C CA . PRO A 1 87 ? 10.061 -12.102 22.049 1.00 44.47 87 PRO A CA 1
ATOM 690 C C . PRO A 1 87 ? 8.743 -12.546 21.417 1.00 44.47 87 PRO A C 1
ATOM 692 O O . PRO A 1 87 ? 8.614 -13.684 20.965 1.00 44.47 87 PRO A O 1
ATOM 695 N N . LEU A 1 88 ? 7.735 -11.667 21.464 1.00 47.22 88 LEU A N 1
ATOM 696 C CA . LEU A 1 88 ? 6.499 -11.851 20.721 1.00 47.22 88 LEU A CA 1
ATOM 697 C C . LEU A 1 88 ? 6.939 -12.125 19.280 1.00 47.22 88 LEU A C 1
ATOM 699 O O . LEU A 1 88 ? 7.738 -11.334 18.763 1.00 47.22 88 LEU A O 1
ATOM 703 N N . PRO A 1 89 ? 6.498 -13.231 18.649 1.00 49.44 89 PRO A N 1
ATOM 704 C CA . PRO A 1 89 ? 6.866 -13.502 17.273 1.00 49.44 89 PRO A CA 1
ATOM 705 C C . PRO A 1 89 ? 6.566 -12.237 16.485 1.00 49.44 89 PRO A C 1
ATOM 707 O O . PRO A 1 89 ? 5.439 -11.741 16.543 1.00 49.44 89 PRO A O 1
ATOM 710 N N . THR A 1 90 ? 7.583 -11.671 15.829 1.00 55.25 90 THR A N 1
ATOM 711 C CA . THR A 1 90 ? 7.412 -10.519 14.948 1.00 55.25 90 THR A CA 1
ATOM 712 C C . THR A 1 90 ? 6.279 -10.879 14.007 1.00 55.25 90 THR A C 1
ATOM 714 O O . THR A 1 90 ? 6.417 -11.796 13.196 1.00 55.25 90 THR A O 1
ATOM 717 N N . ARG A 1 91 ? 5.108 -10.262 14.220 1.00 61.38 91 ARG A N 1
ATOM 718 C CA . ARG A 1 91 ? 3.870 -10.639 13.540 1.00 61.38 91 ARG A CA 1
ATOM 719 C C . ARG A 1 91 ? 4.139 -10.518 12.048 1.00 61.38 91 ARG A C 1
ATOM 721 O O . ARG A 1 91 ? 4.210 -9.414 11.517 1.00 61.38 91 ARG A O 1
ATOM 728 N N . ARG A 1 92 ? 4.344 -11.652 11.374 1.00 68.81 92 ARG A N 1
ATOM 729 C CA . ARG A 1 92 ? 4.429 -11.672 9.918 1.00 68.81 92 ARG A CA 1
ATOM 730 C C . ARG A 1 92 ? 3.029 -11.365 9.426 1.00 68.81 92 ARG A C 1
ATOM 732 O O . ARG A 1 92 ? 2.093 -12.081 9.779 1.00 68.81 92 ARG A O 1
ATOM 739 N N . SER A 1 93 ? 2.894 -10.287 8.665 1.00 82.06 93 SER A N 1
ATOM 740 C CA . SER A 1 93 ? 1.611 -9.940 8.071 1.00 82.06 93 SER A CA 1
ATOM 741 C C . SER A 1 93 ? 1.096 -11.078 7.193 1.00 82.06 93 SER A C 1
ATOM 743 O O . SER A 1 93 ? 1.886 -11.882 6.674 1.00 82.06 93 SER A O 1
ATOM 745 N N . ALA A 1 94 ? -0.218 -11.142 6.994 1.00 87.00 94 ALA A N 1
ATOM 746 C CA . ALA A 1 94 ? -0.824 -12.098 6.075 1.00 87.00 94 ALA A CA 1
ATOM 747 C C . ALA A 1 94 ? -0.169 -11.980 4.694 1.00 87.00 94 ALA A C 1
ATOM 749 O O . ALA A 1 94 ? 0.233 -12.992 4.118 1.00 87.00 94 ALA A O 1
ATOM 750 N N . PHE A 1 95 ? 0.054 -10.746 4.230 1.00 90.00 95 PHE A N 1
ATOM 751 C CA . PHE A 1 95 ? 0.804 -10.467 3.009 1.00 90.00 95 PHE A CA 1
ATOM 752 C C . PHE A 1 95 ? 2.177 -11.148 2.994 1.00 90.00 95 PHE A C 1
ATOM 754 O O . PHE A 1 95 ? 2.473 -11.868 2.048 1.00 90.00 95 PHE A O 1
ATOM 761 N N . ASN A 1 96 ? 3.001 -10.988 4.036 1.00 87.56 96 ASN A N 1
ATOM 762 C CA . ASN A 1 96 ? 4.326 -11.614 4.083 1.00 87.56 96 ASN A CA 1
ATOM 763 C C . ASN A 1 96 ? 4.245 -13.143 4.071 1.00 87.56 96 ASN A C 1
ATOM 765 O O . ASN A 1 96 ? 5.037 -13.798 3.398 1.00 87.56 96 ASN A O 1
ATOM 769 N N . CYS A 1 97 ? 3.284 -13.726 4.787 1.00 89.00 97 CYS A N 1
ATOM 770 C CA . CYS A 1 97 ? 3.065 -15.171 4.769 1.00 89.00 97 CYS A CA 1
ATOM 771 C C . CYS A 1 97 ? 2.722 -15.664 3.354 1.00 89.00 97 CYS A C 1
ATOM 773 O O . CYS A 1 97 ? 3.358 -16.591 2.843 1.00 89.00 97 CYS A O 1
ATOM 775 N N . PHE A 1 98 ? 1.768 -15.005 2.691 1.00 89.12 98 PHE A N 1
ATOM 776 C CA . PHE A 1 98 ? 1.379 -15.329 1.321 1.00 89.12 98 PHE A CA 1
ATOM 777 C C . PHE A 1 98 ? 2.513 -15.096 0.329 1.00 89.12 98 PHE A C 1
ATOM 779 O O . PHE A 1 98 ? 2.764 -15.960 -0.507 1.00 89.12 98 PHE A O 1
ATOM 786 N N . ALA A 1 99 ? 3.237 -13.987 0.448 1.00 89.56 99 ALA A N 1
ATOM 787 C CA . ALA A 1 99 ? 4.338 -13.652 -0.439 1.00 89.56 99 ALA A CA 1
ATOM 788 C C . ALA A 1 99 ? 5.455 -14.698 -0.387 1.00 89.56 99 ALA A C 1
ATOM 790 O O . ALA A 1 99 ? 5.967 -15.096 -1.429 1.00 89.56 99 ALA A O 1
ATOM 791 N N . GLN A 1 100 ? 5.774 -15.208 0.805 1.00 87.94 100 GLN A N 1
ATOM 792 C CA . GLN A 1 100 ? 6.743 -16.293 0.971 1.00 87.94 100 GLN A CA 1
ATOM 793 C C . GLN A 1 100 ? 6.212 -17.619 0.418 1.00 87.94 100 GLN A C 1
ATOM 795 O O . GLN A 1 100 ? 6.902 -18.299 -0.339 1.00 87.94 100 GLN A O 1
ATOM 800 N N . LYS A 1 101 ? 4.964 -17.978 0.743 1.00 90.19 101 LYS A N 1
ATOM 801 C CA . LYS A 1 101 ? 4.344 -19.230 0.281 1.00 90.19 101 LYS A CA 1
ATOM 802 C C . LYS A 1 101 ? 4.229 -19.299 -1.243 1.00 90.19 101 LYS A C 1
ATOM 804 O O . LYS A 1 101 ? 4.405 -20.367 -1.820 1.00 90.19 101 LYS A O 1
ATOM 809 N N . LEU A 1 102 ? 3.930 -18.170 -1.878 1.00 89.94 102 LEU A N 1
ATOM 810 C CA . LEU A 1 102 ? 3.756 -18.047 -3.324 1.00 89.94 102 LEU A CA 1
ATOM 811 C C . LEU A 1 102 ? 5.042 -17.636 -4.053 1.00 89.94 102 LEU A C 1
ATOM 813 O O . LEU A 1 102 ? 5.008 -17.501 -5.270 1.00 89.94 102 LEU A O 1
ATOM 817 N N . LYS A 1 103 ? 6.159 -17.447 -3.333 1.00 86.31 103 LYS A N 1
ATOM 818 C CA . LYS A 1 103 ? 7.441 -16.976 -3.884 1.00 86.31 103 LYS A CA 1
ATOM 819 C C . LYS A 1 103 ? 7.286 -15.699 -4.728 1.00 86.31 103 LYS A C 1
ATOM 821 O O . LYS A 1 103 ? 7.854 -15.598 -5.809 1.00 86.31 103 LYS A O 1
ATOM 826 N N . LEU A 1 104 ? 6.502 -14.732 -4.235 1.00 86.12 104 LEU A N 1
ATOM 827 C CA . LEU A 1 104 ? 6.236 -13.470 -4.946 1.00 86.12 104 LEU A CA 1
ATOM 828 C C . LEU A 1 104 ? 7.480 -12.585 -5.079 1.00 86.12 104 LEU A C 1
ATOM 830 O O . LEU A 1 104 ? 7.539 -11.761 -5.982 1.00 86.12 104 LEU A O 1
ATOM 834 N N . PHE A 1 105 ? 8.456 -12.766 -4.190 1.00 81.75 105 PHE A N 1
ATOM 835 C CA . PHE A 1 105 ? 9.760 -12.125 -4.280 1.00 81.75 105 PHE A CA 1
ATOM 836 C C . PHE A 1 105 ? 10.757 -13.167 -4.792 1.00 81.75 105 PHE A C 1
ATOM 838 O O . PHE A 1 105 ? 11.070 -14.104 -4.045 1.00 81.75 105 PHE A O 1
ATOM 845 N N . PRO A 1 106 ? 11.208 -13.078 -6.054 1.00 70.62 106 PRO A N 1
ATOM 846 C CA . PRO A 1 106 ? 12.206 -14.000 -6.564 1.00 70.62 106 PRO A CA 1
ATOM 847 C C . PRO A 1 106 ? 13.528 -13.778 -5.822 1.00 70.62 106 PRO A C 1
ATOM 849 O O . PRO A 1 106 ? 13.793 -12.711 -5.264 1.00 70.62 106 PRO A O 1
ATOM 852 N N . TYR A 1 107 ? 14.374 -14.805 -5.796 1.00 68.62 107 TYR A N 1
ATOM 853 C CA . TYR A 1 107 ? 15.746 -14.620 -5.343 1.00 68.62 107 TYR A CA 1
ATOM 854 C C . TYR A 1 107 ? 16.439 -13.744 -6.380 1.00 68.62 107 TYR A C 1
ATOM 856 O O . TYR A 1 107 ? 16.669 -14.192 -7.501 1.00 68.62 107 TYR A O 1
ATOM 864 N N . ILE A 1 108 ? 16.720 -12.493 -6.015 1.00 64.56 108 ILE A N 1
ATOM 865 C CA . ILE A 1 108 ? 17.518 -11.583 -6.832 1.00 64.56 108 ILE A CA 1
ATOM 866 C C . ILE A 1 108 ? 18.928 -12.180 -6.883 1.00 64.56 108 ILE A C 1
ATOM 868 O O . ILE A 1 108 ? 19.736 -11.975 -5.981 1.00 64.56 108 ILE A O 1
ATOM 872 N N 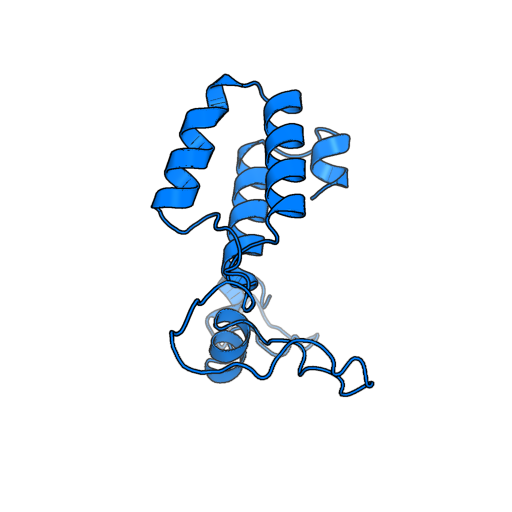. SER A 1 109 ? 19.194 -13.008 -7.887 1.00 66.50 109 SER A N 1
ATOM 873 C CA . SER A 1 109 ? 20.555 -13.289 -8.325 1.00 66.50 109 SER A CA 1
ATOM 874 C C . SER A 1 109 ? 21.007 -12.117 -9.183 1.00 66.50 109 SER A C 1
ATOM 876 O O . SER A 1 109 ? 20.211 -11.614 -9.979 1.00 66.50 109 SER A O 1
ATOM 878 N N . ASP A 1 110 ? 22.279 -11.735 -9.093 1.00 65.81 110 ASP A N 1
ATOM 879 C CA . ASP A 1 110 ? 22.870 -10.715 -9.973 1.00 65.81 110 ASP A CA 1
ATOM 880 C C . ASP A 1 110 ? 22.697 -11.057 -11.474 1.00 65.81 110 ASP A C 1
ATOM 882 O O . ASP A 1 110 ? 22.724 -10.174 -12.328 1.00 65.81 110 ASP A O 1
ATOM 886 N N . ASP A 1 111 ? 22.407 -12.327 -11.781 1.00 68.69 111 ASP A N 1
ATOM 887 C CA . ASP A 1 111 ? 22.135 -12.871 -13.115 1.00 68.69 111 ASP A CA 1
ATOM 888 C C . ASP A 1 111 ? 20.648 -12.822 -13.544 1.00 68.69 111 ASP A C 1
ATOM 890 O O . ASP A 1 111 ? 20.220 -13.602 -14.399 1.00 68.69 111 ASP A O 1
ATOM 894 N N . TYR A 1 112 ? 19.802 -11.969 -12.949 1.00 76.25 112 TYR A N 1
ATOM 895 C CA . TYR A 1 112 ? 18.382 -11.902 -13.329 1.00 76.25 112 TYR A CA 1
ATOM 896 C C . TYR A 1 112 ? 18.192 -11.308 -14.742 1.00 76.25 112 TYR A C 1
ATOM 898 O O . TYR A 1 112 ? 18.205 -10.094 -14.962 1.00 76.25 112 TYR A O 1
ATOM 906 N N . GLU A 1 113 ? 18.012 -12.182 -15.733 1.00 78.44 113 GLU A N 1
ATOM 907 C CA . GLU A 1 113 ? 17.912 -11.815 -17.148 1.00 78.44 113 GLU A CA 1
ATOM 908 C C . GLU A 1 113 ? 16.548 -11.198 -17.521 1.00 78.44 113 GLU A C 1
ATOM 910 O O . GLU A 1 113 ? 15.587 -11.898 -17.838 1.00 78.44 113 GLU A O 1
ATOM 915 N N . LEU A 1 114 ? 16.477 -9.865 -17.607 1.00 81.19 114 LEU A N 1
ATOM 916 C CA . LEU A 1 114 ? 15.268 -9.152 -18.067 1.00 81.19 114 LEU A CA 1
ATOM 917 C C . LEU A 1 114 ? 14.955 -9.345 -19.561 1.00 81.19 114 LEU A C 1
ATOM 919 O O . LEU A 1 114 ? 13.821 -9.145 -19.990 1.00 81.19 114 LEU A O 1
ATOM 923 N N . LYS A 1 115 ? 15.960 -9.698 -20.371 1.00 83.31 115 LYS A N 1
ATOM 924 C CA . LYS A 1 115 ? 15.801 -9.866 -21.826 1.00 83.31 115 LYS A CA 1
ATOM 925 C C . LYS A 1 115 ? 15.193 -11.214 -22.211 1.00 83.31 115 LYS A C 1
ATOM 927 O O . LYS A 1 115 ? 14.591 -11.309 -23.275 1.00 83.31 115 LYS A O 1
ATOM 932 N N . ASN A 1 116 ? 15.361 -12.232 -21.370 1.00 85.56 116 ASN A N 1
ATOM 933 C CA . ASN A 1 116 ? 14.829 -13.575 -21.584 1.00 85.56 116 ASN A CA 1
ATOM 934 C C . ASN A 1 116 ? 14.301 -14.153 -20.254 1.00 85.56 116 ASN A C 1
ATOM 936 O O . ASN A 1 116 ? 14.910 -15.063 -19.684 1.00 85.56 116 ASN A O 1
ATOM 940 N N . PRO A 1 117 ? 13.206 -13.586 -19.714 1.00 85.06 117 PRO A N 1
ATOM 941 C CA . PRO A 1 117 ? 12.741 -13.905 -18.371 1.00 85.06 117 PRO A CA 1
ATOM 942 C C . PRO A 1 117 ? 12.165 -15.325 -18.286 1.00 85.06 117 PRO A C 1
ATOM 944 O O . PRO A 1 117 ? 11.465 -15.789 -19.185 1.00 85.06 117 PRO A O 1
ATOM 947 N N . LYS A 1 118 ? 12.441 -16.013 -17.172 1.00 85.38 118 LYS A N 1
ATOM 948 C CA . LYS A 1 118 ? 11.990 -17.397 -16.904 1.00 85.38 118 LYS A CA 1
ATOM 949 C C . LYS A 1 118 ? 10.767 -17.480 -15.986 1.00 85.38 118 LYS A C 1
ATOM 951 O O . LYS A 1 118 ? 10.197 -18.553 -15.810 1.00 85.38 118 LYS A O 1
ATOM 956 N N . ASP A 1 119 ? 10.378 -16.360 -15.395 1.00 84.81 119 ASP A N 1
ATOM 957 C CA . ASP A 1 119 ? 9.221 -16.218 -14.518 1.00 84.81 119 ASP A CA 1
ATOM 958 C C . ASP A 1 119 ? 8.533 -14.873 -14.780 1.00 84.81 119 ASP A C 1
ATOM 960 O O . ASP A 1 119 ? 8.979 -14.113 -15.631 1.00 84.81 119 ASP A O 1
ATOM 964 N N . MET A 1 120 ? 7.430 -14.589 -14.080 1.00 85.62 120 MET A N 1
ATOM 965 C CA . MET A 1 120 ? 6.683 -13.327 -14.210 1.00 85.62 120 MET A CA 1
ATOM 966 C C . MET A 1 120 ? 7.238 -12.182 -13.341 1.00 85.62 120 MET A C 1
ATOM 968 O O . MET A 1 120 ? 6.728 -11.065 -13.421 1.00 85.62 120 MET A O 1
ATOM 972 N N . GLY A 1 121 ? 8.272 -12.421 -12.527 1.00 82.75 121 GLY A N 1
ATOM 973 C CA . GLY A 1 121 ? 8.877 -11.409 -11.651 1.00 82.75 121 GLY A CA 1
ATOM 974 C C . GLY A 1 121 ? 9.481 -10.228 -12.418 1.00 82.75 121 GLY A C 1
ATOM 975 O O . GLY A 1 121 ? 9.571 -9.122 -11.886 1.00 82.75 121 GLY A O 1
ATOM 976 N N . TYR A 1 122 ? 9.809 -10.420 -13.698 1.00 86.19 122 TYR A N 1
ATOM 977 C CA . TYR A 1 122 ? 10.449 -9.418 -14.553 1.00 86.19 122 TYR A CA 1
ATOM 978 C C . TYR A 1 122 ? 9.588 -8.177 -14.782 1.00 86.19 122 TYR A C 1
ATOM 980 O O . TYR A 1 122 ? 10.127 -7.103 -15.038 1.00 86.19 122 TYR A O 1
ATOM 988 N N . VAL A 1 123 ? 8.261 -8.303 -14.663 1.00 87.56 123 VAL A N 1
ATOM 989 C CA . VAL A 1 123 ? 7.318 -7.182 -14.808 1.00 87.56 123 VAL A CA 1
ATOM 990 C C . VAL A 1 123 ? 7.590 -6.097 -13.764 1.00 87.56 123 VAL A C 1
ATOM 992 O O . VAL A 1 123 ? 7.404 -4.913 -14.037 1.00 87.56 123 VAL A O 1
ATOM 995 N N . PHE A 1 124 ? 8.076 -6.501 -12.591 1.00 86.38 124 PHE A N 1
ATOM 996 C CA . PHE A 1 124 ? 8.504 -5.615 -11.514 1.00 86.38 124 PHE A CA 1
ATOM 997 C C . PHE A 1 124 ? 10.022 -5.705 -11.303 1.00 86.38 124 PHE A C 1
ATOM 999 O O . PHE A 1 124 ? 10.505 -5.592 -10.190 1.00 86.38 124 PHE A O 1
ATOM 1006 N N . SER A 1 125 ? 10.797 -5.932 -12.370 1.00 80.38 125 SER A N 1
ATOM 1007 C CA . SER A 1 125 ? 12.270 -5.966 -12.333 1.00 80.38 125 SER A CA 1
ATOM 1008 C C . SER A 1 125 ? 12.887 -7.026 -11.407 1.00 80.38 125 SER A C 1
ATOM 1010 O O . SER A 1 125 ? 14.045 -6.897 -11.020 1.00 80.38 125 SER A O 1
ATOM 1012 N N . GLY A 1 126 ? 12.140 -8.072 -11.048 1.00 70.12 126 GLY A N 1
ATOM 1013 C CA . GLY A 1 126 ? 12.583 -9.069 -10.073 1.00 70.12 126 GLY A CA 1
ATOM 1014 C C . GLY A 1 126 ? 12.466 -8.619 -8.610 1.00 70.12 126 GLY A C 1
ATOM 1015 O O . GLY A 1 126 ? 12.968 -9.322 -7.736 1.00 70.12 126 GLY A O 1
ATOM 1016 N N . SER A 1 127 ? 11.808 -7.486 -8.316 1.00 56.38 127 SER A N 1
ATOM 1017 C CA . SER A 1 127 ? 11.560 -7.008 -6.943 1.00 56.38 127 SER A CA 1
ATOM 1018 C C . SER A 1 127 ? 10.373 -6.051 -6.821 1.00 56.38 127 SER A C 1
ATOM 1020 O O . SER A 1 127 ? 10.467 -4.927 -7.368 1.00 56.38 127 SER A O 1
#

InterPro domains:
  IPR001619 Sec1-like protein [PF00995] (12-104)
  IPR036045 Sec1-like superfamily [SSF56815] (10-126)
  IPR043155 Vacuolar protein sorting-associated protein 33, domain 3b [G3DSA:1.25.40.850] (1-73)

Organism: Triatoma infestans (NCBI:txid30076)

Foldseek 3Di:
DVVCLVVVVDDLVVLLQVQLVVQQQAVADAPVVLVVSVVSSCVRPHPVCVVVVVVCCVVSSHHHHPDPPPPPPVPDPDPPDDPDDDPPPPPRDPNNVVCVVVVVQPPPDVPQDLPDHPDPCSVVPSD

pLDDT: mean 77.24, std 17.95, range [38.69, 95.69]